Protein AF-A0A955LTC3-F1 (afdb_monomer)

Structure (mmCIF, N/CA/C/O backbone):
data_AF-A0A955LTC3-F1
#
_entry.id   AF-A0A955LTC3-F1
#
loop_
_atom_site.group_PDB
_atom_site.id
_atom_site.type_symbol
_atom_site.label_atom_id
_atom_site.label_alt_id
_atom_site.label_comp_id
_atom_site.label_asym_id
_atom_site.label_entity_id
_atom_site.label_seq_id
_atom_site.pdbx_PDB_ins_code
_atom_site.Cartn_x
_atom_site.Cartn_y
_atom_site.Cartn_z
_atom_site.occupancy
_atom_site.B_iso_or_equiv
_atom_site.auth_seq_id
_atom_site.auth_comp_id
_atom_site.auth_asym_id
_atom_site.auth_atom_id
_atom_site.pdbx_PDB_model_num
ATOM 1 N N . MET A 1 1 ? -21.523 -7.518 14.135 1.00 60.94 1 MET A N 1
ATOM 2 C CA . MET A 1 1 ? -20.153 -7.056 13.828 1.00 60.94 1 MET A CA 1
ATOM 3 C C . MET A 1 1 ? -20.149 -6.578 12.394 1.00 60.94 1 MET A C 1
ATOM 5 O O . MET A 1 1 ? -20.703 -7.280 11.555 1.00 60.94 1 MET A O 1
ATOM 9 N N . ASN A 1 2 ? -19.595 -5.398 12.124 1.00 77.00 2 ASN A N 1
ATOM 10 C CA . ASN A 1 2 ? -19.463 -4.919 10.750 1.00 77.00 2 ASN A CA 1
ATOM 11 C C . ASN A 1 2 ? -18.335 -5.693 10.062 1.00 77.00 2 ASN A C 1
ATOM 13 O O . ASN A 1 2 ? -17.244 -5.821 10.615 1.00 77.00 2 ASN A O 1
ATOM 17 N N . THR A 1 3 ? -18.599 -6.229 8.873 1.00 88.50 3 THR A N 1
ATOM 18 C CA . THR A 1 3 ? -17.583 -6.910 8.066 1.00 88.50 3 THR A CA 1
ATOM 19 C C . THR A 1 3 ? -16.500 -5.918 7.662 1.00 88.50 3 THR A C 1
ATOM 21 O O . THR A 1 3 ? -16.811 -4.886 7.070 1.00 88.50 3 THR A O 1
ATOM 24 N N . LYS A 1 4 ? -15.238 -6.243 7.958 1.00 89.94 4 LYS A N 1
ATOM 25 C CA . LYS A 1 4 ? -14.078 -5.464 7.514 1.00 89.94 4 LYS A CA 1
ATOM 26 C C . LYS A 1 4 ? -13.644 -5.910 6.123 1.00 89.94 4 LYS A C 1
ATOM 28 O O . LYS A 1 4 ? -13.603 -7.108 5.843 1.00 89.94 4 LYS A O 1
ATOM 33 N N . LYS A 1 5 ? -13.317 -4.954 5.258 1.00 94.44 5 LYS A N 1
ATOM 34 C CA . LYS A 1 5 ? -12.837 -5.192 3.894 1.00 94.44 5 LYS A CA 1
ATOM 35 C C . LYS A 1 5 ? -11.381 -4.767 3.774 1.00 94.44 5 LYS A C 1
ATOM 37 O O . LYS A 1 5 ? -11.050 -3.607 4.008 1.00 94.44 5 LYS A O 1
ATOM 42 N N . ILE A 1 6 ? -10.531 -5.695 3.359 1.00 95.44 6 ILE A N 1
ATOM 43 C CA . ILE A 1 6 ? -9.115 -5.438 3.093 1.00 95.44 6 ILE A CA 1
ATOM 44 C C . ILE A 1 6 ? -8.883 -5.635 1.599 1.00 95.44 6 ILE A C 1
ATOM 46 O O . ILE A 1 6 ? -9.311 -6.639 1.031 1.00 95.44 6 ILE A O 1
ATOM 50 N N . LEU A 1 7 ? -8.222 -4.670 0.968 1.00 96.75 7 LEU A N 1
ATOM 51 C CA . LEU A 1 7 ? -7.819 -4.727 -0.432 1.00 96.75 7 LEU A CA 1
ATOM 52 C C . LEU A 1 7 ? -6.298 -4.866 -0.518 1.00 96.75 7 LEU A C 1
ATOM 54 O O . LEU A 1 7 ? -5.573 -4.207 0.221 1.00 96.75 7 LEU A O 1
ATOM 58 N N . THR A 1 8 ? -5.818 -5.697 -1.438 1.00 97.44 8 THR A N 1
ATOM 59 C CA . THR A 1 8 ? -4.408 -5.731 -1.836 1.00 97.44 8 THR A CA 1
ATOM 60 C C . THR A 1 8 ? -4.304 -5.517 -3.340 1.00 97.44 8 THR A C 1
ATOM 62 O O . THR A 1 8 ? -5.122 -6.055 -4.089 1.00 97.44 8 THR A O 1
ATOM 65 N N . LEU A 1 9 ? -3.352 -4.696 -3.782 1.00 95.81 9 LEU A N 1
ATOM 66 C CA . LEU A 1 9 ? -3.153 -4.385 -5.193 1.00 95.81 9 LEU A CA 1
ATOM 67 C C . LEU A 1 9 ? -1.678 -4.115 -5.503 1.00 95.81 9 LEU A C 1
ATOM 69 O O . LEU A 1 9 ? -1.099 -3.141 -5.021 1.00 95.81 9 LEU A O 1
ATOM 73 N N . ASN A 1 10 ? -1.109 -4.913 -6.404 1.00 94.12 10 ASN A N 1
ATOM 74 C CA . ASN A 1 10 ? 0.134 -4.547 -7.068 1.00 94.12 10 ASN A CA 1
ATOM 75 C C . ASN A 1 10 ? -0.188 -3.502 -8.146 1.00 94.12 10 ASN A C 1
ATOM 77 O O . ASN A 1 10 ? -1.055 -3.708 -8.994 1.00 94.12 10 ASN A O 1
ATOM 81 N N . THR A 1 11 ? 0.485 -2.359 -8.068 1.00 92.12 11 THR A N 1
ATOM 82 C CA . THR A 1 11 ? 0.181 -1.159 -8.854 1.00 92.12 11 THR A CA 1
ATOM 83 C C . THR A 1 11 ? 0.884 -1.104 -10.207 1.00 92.12 11 THR A C 1
ATOM 85 O O . THR A 1 11 ? 0.583 -0.221 -11.018 1.00 92.12 11 THR A O 1
ATOM 88 N N . TRP A 1 12 ? 1.815 -2.033 -10.443 1.00 89.62 12 TRP A N 1
ATOM 89 C CA . TRP A 1 12 ? 2.716 -2.035 -11.591 1.00 89.62 12 TRP A CA 1
ATOM 90 C C . TRP A 1 12 ? 3.511 -0.720 -11.737 1.00 89.62 12 TRP A C 1
ATOM 92 O O . TRP A 1 12 ? 3.798 -0.244 -12.840 1.00 89.62 12 TRP A O 1
ATOM 102 N N . GLY A 1 13 ? 3.801 -0.081 -10.599 1.00 83.94 13 GLY A N 1
ATOM 103 C CA . GLY A 1 13 ? 4.567 1.154 -10.464 1.00 83.94 13 GLY A CA 1
ATOM 104 C C . GLY A 1 13 ? 4.169 2.285 -11.402 1.00 83.94 13 GLY A C 1
ATOM 105 O O . GLY A 1 13 ? 2.995 2.497 -11.709 1.00 83.94 13 GLY A O 1
ATOM 106 N N . ALA A 1 14 ? 5.178 3.036 -11.842 1.00 73.25 14 ALA A N 1
ATOM 107 C CA . ALA A 1 14 ? 5.044 4.084 -12.852 1.00 73.25 14 ALA A CA 1
ATOM 108 C C . ALA A 1 14 ? 5.305 3.556 -14.2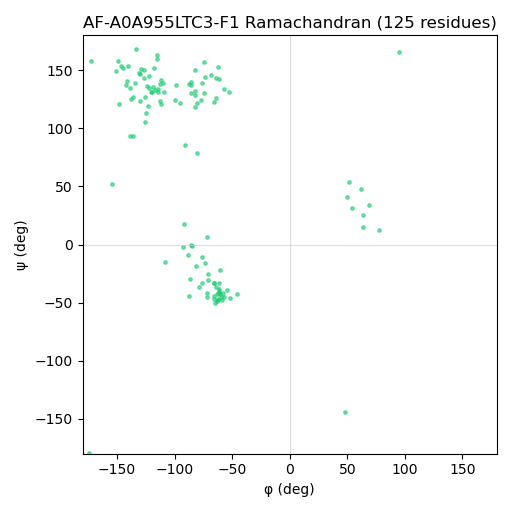79 1.00 73.25 14 ALA A C 1
ATOM 110 O O . ALA A 1 14 ? 5.589 4.333 -15.187 1.00 73.25 14 ALA A O 1
ATOM 111 N N . TYR A 1 15 ? 5.253 2.234 -14.483 1.00 70.00 15 TYR A N 1
ATOM 112 C CA . TYR A 1 15 ? 5.518 1.632 -15.785 1.00 70.00 15 TYR A CA 1
ATOM 113 C C . TYR A 1 15 ? 4.327 1.816 -16.740 1.00 70.00 15 TYR A C 1
ATOM 115 O O . TYR A 1 15 ? 3.162 1.641 -16.360 1.00 70.00 15 TYR A O 1
ATOM 123 N N . GLY A 1 16 ? 4.648 2.126 -18.000 1.00 65.12 16 GLY A N 1
ATOM 124 C CA . GLY A 1 16 ? 3.702 2.266 -19.109 1.00 65.12 16 GLY A CA 1
ATOM 125 C C . GLY A 1 16 ? 3.227 3.704 -19.374 1.00 65.12 16 GLY A C 1
ATOM 126 O O . GLY A 1 16 ? 3.442 4.595 -18.551 1.00 65.12 16 GLY A O 1
ATOM 127 N N . PRO A 1 17 ? 2.596 3.947 -20.538 1.00 62.69 17 PRO A N 1
ATOM 128 C CA . PRO A 1 17 ? 1.952 5.223 -20.825 1.00 62.69 17 PRO A CA 1
ATOM 129 C C . PRO A 1 17 ? 0.779 5.465 -19.856 1.00 62.69 17 PRO A C 1
ATOM 131 O O . PRO A 1 17 ? 0.083 4.532 -19.456 1.00 62.69 17 PRO A O 1
ATOM 134 N N . ASP A 1 18 ? 0.593 6.725 -19.463 1.00 80.19 18 ASP A N 1
ATOM 135 C CA . ASP A 1 18 ? -0.601 7.236 -18.774 1.00 80.19 18 ASP A CA 1
ATOM 136 C C . ASP A 1 18 ? -0.924 6.631 -17.391 1.00 80.19 18 ASP A C 1
ATOM 138 O O . ASP A 1 18 ? -2.075 6.335 -17.057 1.00 80.19 18 ASP A O 1
ATOM 142 N N . VAL A 1 19 ? 0.084 6.542 -16.512 1.00 84.31 19 VAL A N 1
ATOM 143 C CA . VAL A 1 19 ? -0.063 6.158 -15.086 1.00 84.31 19 VAL A CA 1
ATOM 144 C C . VAL A 1 19 ? -1.234 6.880 -14.405 1.00 84.31 19 VAL A C 1
ATOM 146 O O . VAL A 1 19 ? -2.010 6.259 -13.676 1.00 84.31 19 VAL A O 1
ATOM 149 N N . ARG A 1 20 ? -1.402 8.183 -14.667 1.00 83.25 20 ARG A N 1
ATOM 150 C CA . ARG A 1 20 ? -2.493 8.988 -14.096 1.00 83.25 20 ARG A CA 1
ATOM 151 C C . ARG A 1 20 ? -3.871 8.507 -14.543 1.00 83.25 20 ARG A C 1
ATOM 153 O O . ARG A 1 20 ? -4.767 8.414 -13.709 1.00 83.25 20 ARG A O 1
ATOM 160 N N . GLU A 1 21 ? -4.046 8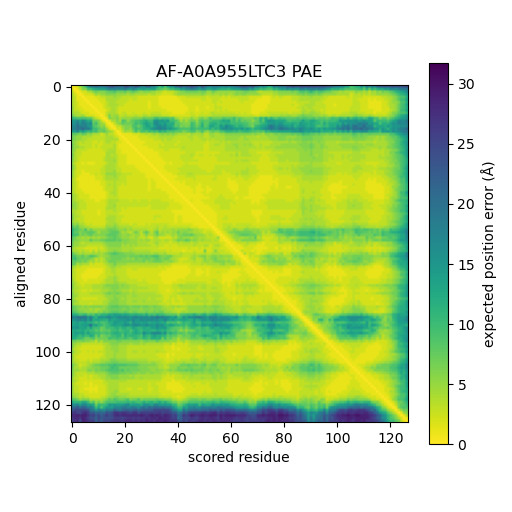.177 -15.819 1.00 87.00 21 GLU A N 1
ATOM 161 C CA . GLU A 1 21 ? -5.323 7.679 -16.335 1.00 87.00 21 GLU A CA 1
ATOM 162 C C . GLU A 1 21 ? -5.655 6.310 -15.730 1.00 87.00 21 GLU A C 1
ATOM 164 O O . GLU A 1 21 ? -6.746 6.124 -15.183 1.00 87.00 21 GLU A O 1
ATOM 169 N N . ARG A 1 22 ? -4.686 5.383 -15.713 1.00 88.69 22 ARG A N 1
ATOM 170 C CA . ARG A 1 22 ? -4.835 4.077 -15.047 1.00 88.69 22 ARG A CA 1
ATOM 171 C C . ARG A 1 22 ? -5.312 4.246 -13.605 1.00 88.69 22 ARG A C 1
ATOM 173 O O . ARG A 1 22 ? -6.264 3.590 -13.176 1.00 88.69 22 ARG A O 1
ATOM 180 N N . TRP A 1 23 ? -4.702 5.170 -12.871 1.00 88.50 23 TRP A N 1
ATOM 181 C CA . TRP A 1 23 ? -5.070 5.437 -11.485 1.00 88.50 23 TRP A CA 1
ATOM 182 C C . TRP A 1 23 ? -6.416 6.117 -11.297 1.00 88.50 23 TRP A C 1
ATOM 184 O O . TRP A 1 23 ? -7.097 5.834 -10.312 1.00 88.50 23 TRP A O 1
ATOM 194 N N . GLN A 1 24 ? -6.871 6.941 -12.237 1.00 86.88 24 GLN A N 1
ATOM 195 C CA . GLN A 1 24 ? -8.236 7.465 -12.200 1.00 86.88 24 GLN A CA 1
ATOM 196 C C . GLN A 1 24 ? -9.273 6.335 -12.286 1.00 86.88 24 GLN A C 1
ATOM 198 O O . GLN A 1 24 ? -10.267 6.362 -11.559 1.00 86.88 24 GLN A O 1
ATOM 203 N N . TYR A 1 25 ? -9.043 5.309 -13.110 1.00 88.94 25 TYR A N 1
ATOM 204 C CA . TYR A 1 25 ? -9.938 4.149 -13.172 1.00 88.94 25 TYR A CA 1
ATOM 205 C C . TYR A 1 25 ? -9.827 3.253 -11.934 1.00 88.94 25 TYR A C 1
ATOM 207 O O . TYR A 1 25 ? -10.852 2.853 -11.372 1.00 88.94 25 TYR A O 1
ATOM 215 N N . LEU A 1 26 ? -8.607 2.953 -11.480 1.00 91.19 26 LEU A N 1
ATOM 216 C CA . LEU A 1 26 ? -8.388 2.116 -10.297 1.00 91.19 26 LEU A CA 1
ATOM 217 C C . LEU A 1 26 ? -8.976 2.756 -9.036 1.00 91.19 26 LEU A C 1
ATOM 219 O O . LEU A 1 26 ? -9.720 2.099 -8.312 1.00 91.19 26 LEU A O 1
ATOM 223 N N . SER A 1 27 ? -8.724 4.045 -8.806 1.00 90.94 27 SER A N 1
ATOM 224 C CA . SER A 1 27 ? -9.219 4.763 -7.624 1.00 90.94 27 SER A CA 1
ATOM 225 C C . SER A 1 27 ? -10.745 4.803 -7.550 1.00 90.94 27 SER A C 1
ATOM 227 O O . SER A 1 27 ? -11.306 4.609 -6.472 1.00 90.94 27 SER A O 1
ATOM 229 N N . ARG A 1 28 ? -11.447 4.962 -8.683 1.00 90.81 28 ARG A N 1
ATOM 230 C CA . ARG A 1 28 ? -12.917 4.850 -8.738 1.00 90.81 28 ARG A CA 1
ATOM 231 C C . ARG A 1 28 ? -13.393 3.472 -8.283 1.00 90.81 28 ARG A C 1
ATOM 233 O O . ARG A 1 28 ? -14.314 3.378 -7.477 1.00 90.81 28 ARG A O 1
ATOM 240 N N . ASN A 1 29 ? -12.751 2.406 -8.760 1.00 92.00 29 ASN A N 1
ATOM 241 C CA . ASN A 1 29 ? -13.096 1.044 -8.358 1.00 92.00 29 ASN A CA 1
ATOM 242 C C . ASN A 1 29 ? -12.793 0.794 -6.875 1.00 92.00 29 ASN A C 1
ATOM 244 O O . ASN A 1 29 ? -13.646 0.264 -6.168 1.00 92.00 29 ASN A O 1
ATOM 248 N N . ILE A 1 30 ? -11.633 1.234 -6.381 1.00 93.81 30 ILE A N 1
ATOM 249 C CA . ILE A 1 30 ? -11.256 1.128 -4.964 1.00 93.81 30 ILE A CA 1
ATOM 250 C C . ILE A 1 30 ? -12.282 1.857 -4.087 1.00 93.81 30 ILE A C 1
ATOM 252 O O . ILE A 1 30 ? -12.804 1.269 -3.139 1.00 93.81 30 ILE A O 1
ATOM 256 N N . LYS A 1 31 ? -12.656 3.093 -4.442 1.00 91.44 31 LYS A N 1
ATOM 257 C CA . LYS A 1 31 ? -13.703 3.866 -3.753 1.00 91.44 31 LYS A CA 1
ATOM 258 C C . LYS A 1 31 ? -15.045 3.134 -3.724 1.00 91.44 31 LYS A C 1
ATOM 260 O O . LYS A 1 31 ? -15.658 3.047 -2.664 1.00 91.44 31 LYS A O 1
ATOM 265 N N . ASN A 1 32 ? -15.470 2.556 -4.849 1.00 91.94 32 ASN A N 1
ATOM 266 C CA . ASN A 1 32 ? -16.727 1.805 -4.938 1.00 91.94 32 ASN A CA 1
ATOM 267 C C . ASN A 1 32 ? -16.725 0.543 -4.062 1.00 91.94 32 ASN A C 1
ATOM 269 O O . ASN A 1 32 ? -17.744 0.206 -3.461 1.00 91.94 32 ASN A O 1
ATOM 273 N N . GLN A 1 33 ? -15.586 -0.148 -3.956 1.00 92.81 33 GLN A N 1
ATOM 274 C CA . GLN A 1 33 ? -15.446 -1.299 -3.056 1.00 92.81 33 GLN A CA 1
ATOM 275 C C . GLN A 1 33 ? -15.434 -0.885 -1.577 1.00 92.81 33 GLN A C 1
ATOM 277 O O . GLN A 1 33 ? -15.845 -1.667 -0.709 1.00 92.81 33 GLN A O 1
ATOM 282 N N . SER A 1 34 ? -15.026 0.359 -1.305 1.00 92.75 34 SER A N 1
ATOM 283 C CA . SER A 1 34 ? -14.975 0.987 0.014 1.00 92.75 34 SER A CA 1
ATOM 284 C C . SER A 1 34 ? -14.221 0.134 1.048 1.00 92.75 34 SER A C 1
ATOM 286 O O . SER A 1 34 ? -14.777 -0.164 2.110 1.00 92.75 34 SER A O 1
ATOM 288 N N . PRO A 1 35 ? -12.968 -0.286 0.772 1.00 95.06 35 PRO A N 1
ATOM 289 C CA . PRO A 1 35 ? -12.180 -1.043 1.739 1.00 95.06 35 PRO A CA 1
ATOM 290 C C . PRO A 1 35 ? -11.925 -0.219 3.009 1.00 95.06 35 PRO A C 1
ATOM 292 O O . PRO A 1 35 ? -11.907 1.012 2.973 1.00 95.06 35 PRO A O 1
ATOM 295 N N . ASP A 1 36 ? -11.747 -0.894 4.139 1.00 94.06 36 ASP A N 1
ATOM 296 C CA . ASP A 1 36 ? -11.302 -0.273 5.390 1.00 94.06 36 ASP A CA 1
ATOM 297 C C . ASP A 1 36 ? -9.787 -0.044 5.371 1.00 94.06 36 ASP A C 1
ATOM 299 O O . ASP A 1 36 ? -9.315 0.981 5.860 1.00 94.06 36 ASP A O 1
ATOM 303 N N . ILE A 1 37 ? -9.047 -0.977 4.759 1.00 95.06 37 ILE A N 1
ATOM 304 C CA . ILE A 1 37 ? -7.595 -0.926 4.552 1.00 95.06 37 ILE A CA 1
ATOM 305 C C . ILE A 1 37 ? -7.268 -1.328 3.116 1.00 95.06 37 ILE A C 1
ATOM 307 O O . ILE A 1 37 ? -7.821 -2.304 2.603 1.00 95.06 37 ILE A O 1
ATOM 311 N N . ALA A 1 38 ? -6.326 -0.623 2.494 1.00 96.88 38 ALA A N 1
ATOM 312 C CA . ALA A 1 38 ? -5.718 -1.034 1.236 1.00 96.88 38 ALA A CA 1
ATOM 313 C C . ALA A 1 38 ? -4.193 -1.163 1.372 1.00 96.88 38 ALA A C 1
ATOM 315 O O . ALA A 1 38 ? -3.522 -0.308 1.947 1.00 96.88 38 ALA A O 1
ATOM 316 N N . CY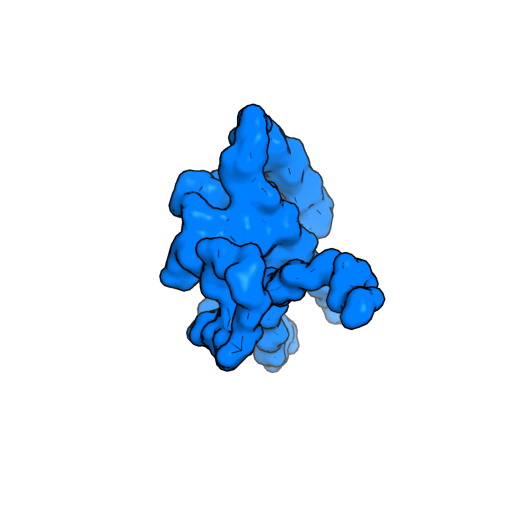S A 1 39 ? -3.662 -2.259 0.840 1.00 97.88 39 CYS A N 1
ATOM 317 C CA . CYS A 1 39 ? -2.245 -2.595 0.794 1.00 97.88 39 CYS A CA 1
ATOM 318 C C . CYS A 1 39 ? -1.775 -2.529 -0.658 1.00 97.88 39 CYS A C 1
ATOM 320 O O . CYS A 1 39 ? -2.297 -3.254 -1.504 1.00 97.88 39 CYS A O 1
ATOM 322 N N . PHE A 1 40 ? -0.797 -1.681 -0.952 1.00 96.69 40 PHE A N 1
ATOM 323 C CA . PHE A 1 40 ? -0.273 -1.513 -2.303 1.00 96.69 40 PHE A CA 1
ATOM 324 C C . PHE A 1 40 ? 1.159 -2.025 -2.416 1.00 96.69 40 PHE A C 1
ATOM 326 O O . PHE A 1 40 ? 1.961 -1.848 -1.494 1.00 96.69 40 PHE A O 1
ATOM 333 N N . GLN A 1 41 ? 1.469 -2.648 -3.551 1.00 96.00 41 GLN A N 1
ATOM 334 C CA . GLN A 1 41 ? 2.826 -3.034 -3.942 1.00 96.00 41 GLN A CA 1
ATOM 335 C C . GLN A 1 41 ? 3.267 -2.274 -5.199 1.00 96.00 41 GLN A C 1
ATOM 337 O O . GLN A 1 41 ? 2.435 -1.797 -5.971 1.00 96.00 41 GLN A O 1
ATOM 342 N N . GLU A 1 42 ? 4.578 -2.195 -5.415 1.00 93.75 42 GLU A N 1
ATOM 343 C CA . GLU A 1 42 ? 5.233 -1.443 -6.496 1.00 93.75 42 GLU A CA 1
ATOM 344 C C . GLU A 1 42 ? 5.030 0.082 -6.454 1.00 93.75 42 GLU A C 1
ATOM 346 O O . GLU A 1 42 ? 5.156 0.767 -7.462 1.00 93.75 42 GLU A O 1
ATOM 351 N N . VAL A 1 43 ? 4.774 0.654 -5.276 1.00 94.12 43 VAL A N 1
ATOM 352 C CA . VAL A 1 43 ? 4.711 2.112 -5.080 1.00 94.12 43 VAL A CA 1
ATOM 353 C C . VAL A 1 43 ? 6.131 2.674 -4.949 1.00 94.12 43 VAL A C 1
ATOM 355 O O . VAL A 1 43 ? 6.620 2.890 -3.848 1.00 94.12 43 VAL A O 1
ATOM 358 N N . PHE A 1 44 ? 6.830 2.835 -6.075 1.00 91.81 44 PHE A N 1
ATOM 359 C CA . PHE A 1 44 ? 8.251 3.223 -6.099 1.00 91.81 44 PHE A CA 1
ATOM 360 C C . PHE A 1 44 ? 8.505 4.737 -6.207 1.00 91.81 44 PHE A C 1
ATOM 362 O O . PHE A 1 44 ? 9.658 5.158 -6.215 1.00 91.81 44 PHE A O 1
ATOM 369 N N . THR A 1 45 ? 7.463 5.567 -6.314 1.00 90.75 45 THR A N 1
ATOM 370 C CA . THR A 1 45 ? 7.596 7.029 -6.436 1.00 90.75 45 THR A CA 1
ATOM 371 C C . THR A 1 45 ? 6.676 7.746 -5.453 1.00 90.75 45 THR A C 1
ATOM 373 O O . THR A 1 45 ? 5.588 7.265 -5.138 1.00 90.75 45 THR A O 1
ATOM 376 N N . GLU A 1 46 ? 7.107 8.910 -4.964 1.00 90.81 46 GLU A N 1
ATOM 377 C CA . GLU A 1 46 ? 6.264 9.789 -4.138 1.00 90.81 46 GLU A CA 1
ATOM 378 C C . GLU A 1 46 ? 5.023 10.268 -4.891 1.00 90.81 46 GLU A C 1
ATOM 380 O O . GLU A 1 46 ? 3.929 10.171 -4.354 1.00 90.81 46 GLU A O 1
ATOM 385 N N . GLU A 1 47 ? 5.156 10.640 -6.170 1.00 90.19 47 GLU A N 1
ATOM 386 C CA . GLU A 1 47 ? 4.013 11.051 -7.001 1.00 90.19 47 GLU A CA 1
ATOM 387 C C . GLU A 1 47 ? 2.900 9.992 -7.027 1.00 90.19 47 GLU A C 1
ATOM 389 O O . GLU A 1 47 ? 1.713 10.318 -6.995 1.00 90.19 47 GLU A O 1
ATOM 394 N N . LEU A 1 48 ? 3.272 8.709 -7.072 1.00 90.81 48 LEU A N 1
ATOM 395 C CA . LEU A 1 48 ? 2.306 7.622 -7.043 1.00 90.81 48 LEU A CA 1
ATOM 396 C C . LEU A 1 48 ? 1.672 7.458 -5.652 1.00 90.81 48 LEU A C 1
ATOM 398 O O . LEU A 1 48 ? 0.461 7.260 -5.554 1.00 90.81 48 LEU A O 1
ATOM 402 N N . ALA A 1 49 ? 2.460 7.559 -4.582 1.00 92.25 49 ALA A N 1
ATOM 403 C CA . ALA A 1 49 ? 1.943 7.513 -3.215 1.00 92.25 49 ALA A CA 1
ATOM 404 C C . ALA A 1 49 ? 0.958 8.667 -2.933 1.00 92.25 49 ALA A C 1
ATOM 406 O O . ALA A 1 49 ? -0.110 8.445 -2.349 1.00 92.25 49 ALA A O 1
ATOM 407 N N . ASP A 1 50 ? 1.272 9.873 -3.408 1.00 90.12 50 ASP A N 1
ATOM 408 C CA . ASP A 1 50 ? 0.411 11.053 -3.307 1.00 90.12 50 ASP A CA 1
ATOM 409 C C . ASP A 1 50 ? -0.888 10.835 -4.084 1.00 90.12 50 ASP A C 1
ATOM 411 O O . ASP A 1 50 ? -1.981 10.964 -3.527 1.00 90.12 50 ASP A O 1
ATOM 415 N N . LEU A 1 51 ? -0.787 10.373 -5.336 1.00 89.50 51 LEU A N 1
ATOM 416 C CA . LEU A 1 51 ? -1.949 10.072 -6.170 1.00 89.50 51 LEU A CA 1
ATOM 417 C C . LEU A 1 51 ? -2.870 9.028 -5.525 1.00 89.50 51 LEU A C 1
ATOM 419 O O . LEU A 1 51 ? -4.093 9.173 -5.566 1.00 89.50 51 LEU A O 1
ATOM 423 N N . ILE A 1 52 ? -2.318 7.978 -4.912 1.00 91.12 52 ILE A N 1
ATOM 424 C CA . ILE A 1 52 ? -3.092 6.966 -4.178 1.00 91.12 52 ILE A CA 1
ATOM 425 C C . ILE A 1 52 ? -3.829 7.602 -2.995 1.00 91.12 52 ILE A C 1
ATOM 427 O O . ILE A 1 52 ? -5.030 7.374 -2.820 1.00 91.12 52 ILE A O 1
ATOM 431 N N . THR A 1 53 ? -3.126 8.410 -2.201 1.00 88.25 53 THR A N 1
ATOM 432 C CA . THR A 1 53 ? -3.668 9.033 -0.986 1.00 88.25 53 THR A CA 1
ATOM 433 C C . THR A 1 53 ? -4.797 10.011 -1.321 1.00 88.25 53 THR A C 1
ATOM 435 O O . THR A 1 53 ? -5.906 9.878 -0.796 1.00 88.25 53 THR A O 1
ATOM 438 N N . GLU A 1 54 ? -4.561 10.925 -2.266 1.00 85.06 54 GLU A N 1
ATOM 439 C CA . GLU A 1 54 ? -5.548 11.901 -2.747 1.00 85.06 54 GLU A CA 1
ATOM 440 C C . GLU A 1 54 ? -6.781 11.219 -3.351 1.00 85.06 54 GLU A C 1
ATOM 442 O O . GLU A 1 54 ? -7.929 11.612 -3.120 1.00 85.06 54 GLU A O 1
ATOM 447 N N . SER A 1 55 ? -6.557 10.170 -4.145 1.00 82.00 55 SER A N 1
ATOM 448 C CA . SER A 1 55 ? -7.618 9.563 -4.941 1.00 82.00 55 SER A CA 1
ATOM 449 C C . SER A 1 55 ? -8.490 8.586 -4.166 1.00 82.00 55 SER A C 1
ATOM 451 O O . SER A 1 55 ? -9.601 8.322 -4.626 1.00 82.00 55 SER A O 1
ATOM 453 N N . CYS A 1 56 ? -8.056 8.073 -3.013 1.00 77.88 56 CYS A N 1
ATOM 454 C CA . CYS A 1 56 ? -8.797 7.047 -2.277 1.00 77.88 56 CYS A CA 1
ATOM 455 C C . CYS A 1 56 ? -9.453 7.540 -0.976 1.00 77.88 56 CYS A C 1
ATOM 457 O O . CYS A 1 56 ? -10.370 6.877 -0.496 1.00 77.88 56 CYS A O 1
ATOM 459 N N . GLY A 1 57 ? -9.075 8.716 -0.458 1.00 79.38 57 GLY A N 1
ATOM 460 C CA . GLY A 1 57 ? -9.753 9.343 0.687 1.00 79.38 57 GLY A CA 1
ATOM 461 C C . GLY A 1 57 ? -9.561 8.599 2.012 1.00 79.38 57 GLY A C 1
ATOM 462 O O . GLY A 1 57 ? -10.483 8.532 2.821 1.00 79.38 57 GLY A O 1
ATOM 463 N N . PHE A 1 58 ? -8.389 7.996 2.204 1.00 87.81 58 PHE A N 1
ATOM 464 C CA . PHE A 1 58 ? -8.010 7.355 3.461 1.00 87.81 58 PHE A CA 1
ATOM 465 C C . PHE A 1 58 ? -7.481 8.386 4.465 1.00 87.81 58 PHE A C 1
ATOM 467 O O . PHE A 1 58 ? -6.894 9.392 4.077 1.00 87.81 58 PHE A O 1
ATOM 474 N N . GLU A 1 59 ? -7.676 8.123 5.756 1.00 86.94 59 GLU A N 1
ATOM 475 C CA . GLU A 1 59 ? -7.272 9.028 6.841 1.00 86.94 59 GLU A CA 1
ATOM 476 C C . GLU A 1 59 ? -5.823 8.810 7.276 1.00 86.94 59 GLU A C 1
ATOM 478 O O . GLU A 1 59 ? -5.166 9.718 7.775 1.00 86.94 59 GLU A O 1
ATOM 483 N N . SER A 1 60 ? -5.327 7.582 7.135 1.00 90.94 60 SER A N 1
ATOM 484 C CA . SER A 1 60 ? -3.985 7.190 7.551 1.00 90.94 60 SER A CA 1
ATOM 485 C C . SER A 1 60 ? -3.230 6.536 6.408 1.00 90.94 60 SER A C 1
ATOM 487 O O . SER A 1 60 ? -3.798 5.776 5.622 1.00 90.94 60 SER A O 1
ATOM 489 N N . CYS A 1 61 ? -1.932 6.812 6.354 1.00 93.19 61 CYS A N 1
ATOM 490 C CA . CYS A 1 61 ? -1.009 6.294 5.359 1.00 93.19 61 CYS A CA 1
ATOM 491 C C . CYS A 1 61 ? 0.306 5.915 6.041 1.00 93.19 61 CYS A C 1
ATOM 493 O O . CYS A 1 61 ? 0.837 6.677 6.848 1.00 93.19 61 CYS A O 1
ATOM 495 N N . PHE A 1 62 ? 0.833 4.743 5.699 1.00 94.88 62 PHE A N 1
ATOM 496 C CA . PHE A 1 62 ? 2.191 4.343 6.017 1.00 94.88 62 PHE A CA 1
ATOM 497 C C . PHE A 1 62 ? 2.924 3.939 4.740 1.00 94.88 62 PHE A C 1
ATOM 499 O O . PHE A 1 62 ? 2.605 2.933 4.101 1.00 94.88 62 PHE A O 1
ATOM 506 N N . TYR A 1 63 ? 3.918 4.752 4.395 1.00 94.00 63 TYR A N 1
ATOM 507 C CA . TYR A 1 63 ? 4.799 4.601 3.246 1.00 94.00 63 TYR A CA 1
ATOM 508 C C . TYR A 1 63 ? 6.233 4.890 3.719 1.00 94.00 63 TYR A C 1
ATOM 510 O O . TYR A 1 63 ? 6.617 6.053 3.831 1.00 94.00 63 TYR A O 1
ATOM 518 N N . PRO A 1 64 ? 7.011 3.866 4.115 1.00 88.81 64 PRO A N 1
ATOM 519 C CA . PRO A 1 64 ? 8.249 4.086 4.862 1.00 88.81 64 PRO A CA 1
ATOM 520 C C . PRO A 1 64 ? 9.391 4.584 3.981 1.00 88.81 64 PRO A C 1
ATOM 522 O O . PRO A 1 64 ? 10.275 5.283 4.467 1.00 88.81 64 PRO A O 1
ATOM 525 N N . ASN A 1 65 ? 9.426 4.155 2.718 1.00 85.88 65 ASN A N 1
ATOM 526 C CA . ASN A 1 65 ? 10.390 4.580 1.713 1.00 85.88 65 ASN A CA 1
ATOM 527 C C . ASN A 1 65 ? 10.021 4.015 0.332 1.00 85.88 65 ASN A C 1
ATOM 529 O O . ASN A 1 65 ? 9.403 2.952 0.220 1.00 85.88 65 ASN A O 1
ATOM 533 N N . GLN A 1 66 ? 10.525 4.691 -0.701 1.00 85.88 66 GLN A N 1
ATOM 534 C CA . GLN A 1 66 ? 10.368 4.319 -2.108 1.00 85.88 66 GLN A CA 1
ATOM 535 C C . GLN A 1 66 ? 10.978 2.948 -2.449 1.00 85.88 66 GLN A C 1
ATOM 537 O O . GLN A 1 66 ? 10.437 2.236 -3.286 1.00 85.88 66 GLN A O 1
ATOM 542 N N . LYS A 1 67 ? 12.076 2.538 -1.793 1.00 84.62 67 LYS A N 1
ATOM 543 C CA . LYS A 1 67 ? 12.802 1.294 -2.125 1.00 84.62 67 LYS A CA 1
ATOM 544 C C . LYS A 1 67 ? 11.987 0.032 -1.859 1.00 84.62 67 LYS A C 1
ATOM 546 O O . LYS A 1 67 ? 12.114 -0.935 -2.600 1.00 84.62 67 LYS A O 1
ATOM 551 N N . SER A 1 68 ? 11.145 0.061 -0.827 1.00 87.19 68 SER A N 1
ATOM 552 C CA . SER A 1 68 ? 10.264 -1.055 -0.481 1.00 87.19 68 SER A CA 1
ATOM 553 C C . SER A 1 68 ? 9.206 -1.319 -1.557 1.00 87.19 68 SER A C 1
ATOM 555 O O . SER A 1 68 ? 8.784 -2.456 -1.755 1.00 87.19 68 SER A O 1
ATOM 557 N N . GLY A 1 69 ? 8.739 -0.265 -2.235 1.00 93.19 69 GLY A N 1
ATOM 558 C CA . GLY A 1 69 ? 7.561 -0.331 -3.092 1.00 93.19 69 GLY A CA 1
ATOM 559 C C . GLY A 1 69 ? 6.263 -0.655 -2.341 1.00 93.19 69 GLY A C 1
ATOM 560 O O . GLY A 1 69 ? 5.297 -1.061 -2.981 1.00 93.19 69 GLY A O 1
ATOM 561 N N . LEU A 1 70 ? 6.221 -0.550 -1.009 1.00 96.44 70 LEU A N 1
ATOM 562 C CA . LEU A 1 70 ? 5.080 -0.969 -0.192 1.00 96.44 70 LEU A CA 1
ATOM 563 C C . LEU A 1 70 ? 4.399 0.221 0.469 1.00 96.44 70 LEU A C 1
ATOM 565 O O . LEU A 1 70 ? 5.052 1.089 1.040 1.00 96.44 70 LEU A O 1
ATOM 569 N N . MET A 1 71 ? 3.071 0.201 0.470 1.00 96.94 71 MET A N 1
ATOM 570 C CA . MET A 1 71 ? 2.249 1.220 1.116 1.00 96.94 71 MET A CA 1
ATOM 571 C C . MET A 1 71 ? 1.032 0.569 1.778 1.00 96.94 71 MET A C 1
ATOM 573 O O . MET A 1 71 ? 0.444 -0.363 1.226 1.00 96.94 71 MET A O 1
ATOM 577 N N . ILE A 1 72 ? 0.651 1.042 2.963 1.00 97.50 72 ILE A N 1
ATOM 578 C CA . ILE A 1 72 ? -0.623 0.709 3.615 1.00 97.50 72 ILE A CA 1
ATOM 579 C C . ILE A 1 72 ? -1.394 2.006 3.831 1.00 97.50 72 ILE A C 1
ATOM 581 O O . ILE A 1 72 ? -0.856 2.967 4.372 1.00 97.50 72 ILE A O 1
ATOM 585 N N . VAL A 1 73 ? -2.667 2.019 3.454 1.00 95.88 73 VAL A N 1
ATOM 586 C CA . VAL A 1 73 ? -3.597 3.120 3.730 1.00 95.88 73 VAL A CA 1
ATOM 587 C C . VAL A 1 73 ? -4.849 2.599 4.419 1.00 95.88 73 VAL A C 1
ATOM 589 O O . VAL A 1 73 ? -5.246 1.449 4.221 1.00 95.88 73 VAL A O 1
ATOM 592 N N . SER A 1 74 ? -5.468 3.432 5.249 1.00 94.06 74 SER A N 1
ATOM 593 C CA . SER A 1 74 ? -6.579 3.019 6.104 1.00 94.06 74 SER A CA 1
ATOM 594 C C . SER A 1 74 ? -7.549 4.154 6.403 1.00 94.06 74 SER A C 1
ATOM 596 O O . SER A 1 74 ? -7.160 5.317 6.506 1.00 94.06 74 SER A O 1
ATOM 598 N N . LYS A 1 75 ? -8.824 3.801 6.592 1.00 91.75 75 LYS A N 1
ATOM 599 C CA . LYS A 1 75 ? -9.856 4.698 7.141 1.00 91.75 75 LYS A CA 1
ATOM 600 C C . LYS A 1 75 ? -9.743 4.880 8.655 1.00 91.75 75 LYS A C 1
ATOM 602 O O . LYS A 1 75 ? -10.471 5.675 9.221 1.00 91.75 75 LYS A O 1
ATOM 607 N N . SER A 1 76 ? -8.918 4.084 9.328 1.00 90.12 76 SER A N 1
ATOM 608 C CA . SER A 1 76 ? -8.715 4.143 10.777 1.00 90.12 76 SER A CA 1
ATOM 609 C C . SER A 1 76 ? -7.269 4.497 11.091 1.00 90.12 76 SER A C 1
ATOM 611 O O . SER A 1 76 ? -6.364 4.144 10.331 1.00 90.12 76 SER A O 1
ATOM 613 N N . SER A 1 77 ? -7.050 5.133 12.241 1.00 92.00 77 SER A N 1
ATOM 614 C CA . SER A 1 77 ? -5.713 5.476 12.720 1.00 92.00 77 SER A CA 1
ATOM 615 C C . SER A 1 77 ? -4.813 4.246 12.841 1.00 92.00 77 SER A C 1
ATOM 617 O O . SER A 1 77 ? -5.207 3.218 13.399 1.00 92.00 77 SER 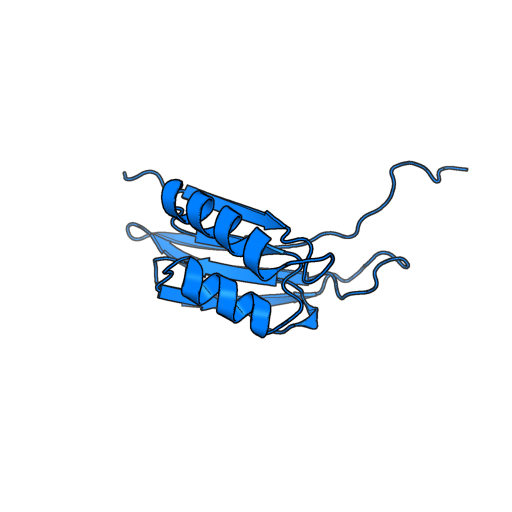A O 1
ATOM 619 N N . ILE A 1 78 ? -3.586 4.373 12.339 1.00 94.69 78 ILE A N 1
ATOM 620 C CA . ILE A 1 78 ? -2.528 3.379 12.523 1.00 94.69 78 ILE A CA 1
ATOM 621 C C . ILE A 1 78 ? -1.882 3.608 13.893 1.00 94.69 78 ILE A C 1
ATOM 623 O O . ILE A 1 78 ? -1.490 4.730 14.211 1.00 94.69 78 ILE A O 1
ATOM 627 N N . ARG A 1 79 ? -1.764 2.558 14.711 1.00 94.19 79 ARG A N 1
ATOM 628 C CA . ARG A 1 79 ? -1.169 2.647 16.058 1.00 94.19 79 ARG A CA 1
ATOM 629 C C . ARG A 1 79 ? 0.332 2.467 16.067 1.00 94.19 79 ARG A C 1
ATOM 631 O O . ARG A 1 79 ? 1.037 3.157 16.795 1.00 94.19 79 ARG A O 1
ATOM 638 N N . ASN A 1 80 ? 0.786 1.482 15.314 1.00 95.88 80 ASN A N 1
ATOM 639 C CA . ASN A 1 80 ? 2.174 1.082 15.258 1.00 95.88 80 ASN A CA 1
ATOM 640 C C . ASN A 1 80 ? 2.491 0.633 13.842 1.00 95.88 80 ASN A C 1
ATOM 642 O O . ASN A 1 80 ? 1.613 0.170 13.112 1.00 95.88 80 ASN A O 1
ATOM 646 N N . THR A 1 81 ? 3.748 0.781 13.467 1.00 97.25 81 THR A N 1
ATOM 647 C CA . THR A 1 81 ? 4.222 0.540 12.114 1.00 97.25 81 THR A CA 1
ATOM 648 C C . THR A 1 81 ? 5.625 -0.005 12.143 1.00 97.25 81 THR A C 1
ATOM 650 O O . THR A 1 81 ? 6.426 0.357 13.005 1.00 97.25 81 THR A O 1
ATOM 653 N N . GLY A 1 82 ? 5.976 -0.755 11.114 1.00 96.31 82 GLY A N 1
ATOM 654 C CA . GLY A 1 82 ? 7.376 -0.983 10.827 1.00 96.31 82 GLY A CA 1
ATOM 655 C C . GLY A 1 82 ? 7.598 -1.743 9.540 1.00 96.31 82 GLY A C 1
ATOM 656 O O . GLY A 1 82 ? 6.675 -2.073 8.794 1.00 96.31 82 GLY A O 1
ATOM 657 N N . LEU A 1 83 ? 8.873 -1.966 9.276 1.00 95.44 83 LEU A N 1
ATOM 658 C CA . LEU A 1 83 ? 9.369 -2.527 8.039 1.00 95.44 83 LEU A CA 1
ATOM 659 C C . LEU A 1 83 ? 10.432 -3.559 8.389 1.00 95.44 83 LEU A C 1
ATOM 661 O O . LEU A 1 83 ? 11.383 -3.252 9.108 1.00 95.44 83 LEU A O 1
ATOM 665 N N . PHE A 1 84 ? 10.273 -4.769 7.871 1.00 91.56 84 PHE A N 1
ATOM 666 C CA . PHE A 1 84 ? 11.251 -5.836 8.030 1.00 91.56 84 PHE A CA 1
ATOM 667 C C . PHE A 1 84 ? 11.798 -6.223 6.662 1.00 91.56 84 PHE A C 1
ATOM 669 O O . PHE A 1 84 ? 11.028 -6.440 5.726 1.00 91.56 84 PHE A O 1
ATOM 676 N N . SER A 1 85 ? 13.115 -6.350 6.548 1.00 88.88 85 SER A N 1
ATOM 677 C CA . SER A 1 85 ? 13.748 -6.905 5.350 1.00 88.88 85 SER A CA 1
ATOM 678 C C . SER A 1 85 ? 13.806 -8.425 5.438 1.00 88.88 85 SER A C 1
ATOM 680 O O . SER A 1 85 ? 14.112 -8.978 6.497 1.00 88.88 85 SER A O 1
ATOM 682 N N . PHE A 1 86 ? 13.549 -9.114 4.326 1.00 86.31 86 PHE A N 1
ATOM 683 C CA . PHE A 1 86 ? 13.807 -10.549 4.262 1.00 86.31 86 PHE A CA 1
ATOM 684 C C . PHE A 1 86 ? 15.312 -10.814 4.173 1.00 86.31 86 PHE A C 1
ATOM 686 O O . PHE A 1 86 ? 16.053 -10.073 3.535 1.00 86.31 86 PHE A O 1
ATOM 693 N N . SER A 1 87 ? 15.769 -11.896 4.803 1.00 77.50 87 SER A N 1
ATOM 694 C CA . SER A 1 87 ? 17.186 -12.289 4.806 1.00 77.50 87 SER A CA 1
ATOM 695 C C . SER A 1 87 ? 17.669 -12.864 3.472 1.00 77.50 87 SER A C 1
ATOM 697 O O . SER A 1 87 ? 18.874 -12.982 3.259 1.00 77.50 87 SER A O 1
ATOM 699 N N . LYS A 1 88 ? 16.743 -13.246 2.587 1.00 70.38 88 LYS A N 1
ATOM 700 C CA . LYS A 1 88 ? 17.019 -13.773 1.250 1.00 70.38 88 LYS A CA 1
ATOM 701 C C . LYS A 1 88 ? 16.050 -13.165 0.246 1.00 70.38 88 LYS A C 1
ATOM 703 O O . LYS A 1 88 ? 14.838 -13.294 0.407 1.00 70.38 88 LYS A O 1
ATOM 708 N N . THR A 1 89 ? 16.603 -12.572 -0.799 1.00 72.19 89 THR A N 1
ATOM 709 C CA . THR A 1 89 ? 15.896 -12.146 -2.010 1.00 72.19 89 THR A CA 1
ATOM 710 C C . THR A 1 89 ? 16.420 -12.948 -3.199 1.00 72.19 89 THR A C 1
ATOM 712 O O . THR A 1 89 ? 17.454 -13.614 -3.102 1.00 72.19 89 THR A O 1
ATOM 715 N N . SER A 1 90 ? 15.681 -12.963 -4.305 1.00 74.62 90 SER A N 1
ATOM 716 C CA . SER A 1 90 ? 16.170 -13.561 -5.548 1.00 74.62 90 SER A CA 1
ATOM 717 C C . SER A 1 90 ? 17.315 -12.711 -6.097 1.00 74.62 90 SER A C 1
ATOM 719 O O . SER A 1 90 ? 17.265 -11.489 -5.999 1.00 74.62 90 SER A O 1
ATOM 721 N N . GLU A 1 91 ? 18.312 -13.330 -6.731 1.00 74.75 91 GLU A N 1
ATOM 722 C CA . GLU A 1 91 ? 19.373 -12.594 -7.444 1.00 74.75 91 GLU A CA 1
ATOM 723 C C . GLU A 1 91 ? 18.810 -11.727 -8.583 1.00 74.75 91 GLU A C 1
ATOM 725 O O . GLU A 1 91 ? 19.419 -10.738 -8.976 1.00 74.75 91 GLU A O 1
ATOM 730 N N . ASN A 1 92 ? 17.615 -12.068 -9.072 1.00 72.50 92 ASN A N 1
ATOM 731 C CA . ASN A 1 92 ? 16.911 -11.330 -10.119 1.00 72.50 92 ASN A CA 1
ATOM 732 C C . ASN A 1 92 ? 16.067 -10.159 -9.587 1.00 72.50 92 ASN A C 1
ATOM 734 O O . ASN A 1 92 ? 15.400 -9.487 -10.374 1.00 72.50 92 ASN A O 1
ATOM 738 N N . ASP A 1 93 ? 16.032 -9.926 -8.273 1.00 74.44 93 ASP A N 1
ATOM 739 C CA . ASP A 1 93 ? 15.290 -8.803 -7.707 1.00 74.44 93 ASP A CA 1
ATOM 740 C C . ASP A 1 93 ? 16.099 -7.504 -7.836 1.00 74.44 93 ASP A C 1
ATOM 742 O O . ASP A 1 93 ? 17.195 -7.373 -7.300 1.00 74.44 93 ASP A O 1
ATOM 746 N N . SER A 1 94 ? 15.526 -6.509 -8.513 1.00 72.19 94 SER A N 1
ATOM 747 C CA . SER A 1 94 ? 16.094 -5.158 -8.633 1.00 72.19 94 SER A CA 1
ATOM 748 C C . SER A 1 94 ? 15.747 -4.235 -7.455 1.00 72.19 94 SER A C 1
ATOM 750 O O . SER A 1 94 ? 16.165 -3.077 -7.439 1.00 72.19 94 SER A O 1
ATOM 752 N N . VAL A 1 95 ? 14.965 -4.727 -6.488 1.00 75.94 95 VAL A N 1
ATOM 753 C CA . VAL A 1 95 ? 14.446 -3.973 -5.338 1.00 75.94 95 VAL A CA 1
ATOM 754 C C . VAL A 1 95 ? 14.476 -4.818 -4.067 1.00 75.94 95 VAL A C 1
ATOM 756 O O . VAL A 1 95 ? 14.372 -6.047 -4.120 1.00 75.94 95 VAL A O 1
ATOM 759 N N . ASP A 1 96 ? 14.569 -4.153 -2.915 1.00 79.62 96 ASP A N 1
ATOM 760 C CA . ASP A 1 96 ? 14.555 -4.820 -1.616 1.00 79.62 96 ASP A CA 1
ATOM 761 C C . ASP A 1 96 ? 13.190 -5.479 -1.379 1.00 79.62 96 ASP A C 1
ATOM 763 O O . ASP A 1 96 ? 12.148 -4.820 -1.360 1.00 79.62 96 ASP A O 1
ATOM 767 N N . ARG A 1 97 ? 13.177 -6.795 -1.149 1.00 87.56 97 ARG A N 1
ATOM 768 C CA . ARG A 1 97 ? 11.956 -7.492 -0.731 1.00 87.56 97 ARG A CA 1
ATOM 769 C C . ARG A 1 97 ? 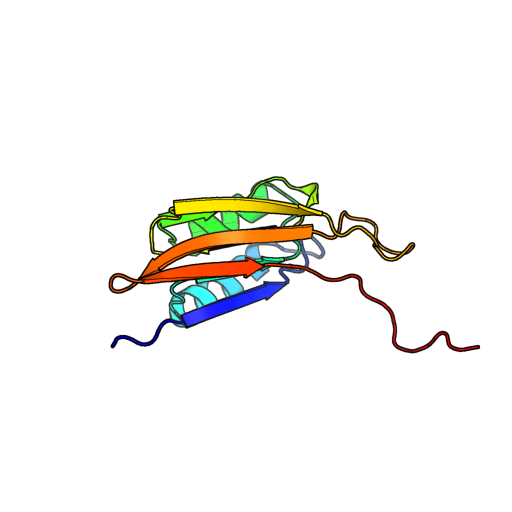11.792 -7.324 0.768 1.00 87.56 97 ARG A C 1
ATOM 771 O O . ARG A 1 97 ? 12.630 -7.754 1.566 1.00 87.56 97 ARG A O 1
ATOM 778 N N . GLN A 1 98 ? 10.693 -6.689 1.142 1.00 92.62 98 GLN A N 1
ATOM 779 C CA . GLN A 1 98 ? 10.405 -6.333 2.522 1.00 92.62 98 GLN A CA 1
ATOM 780 C C . GLN A 1 98 ? 8.966 -6.700 2.884 1.00 92.62 98 GLN A C 1
ATOM 782 O O . GLN A 1 98 ? 8.136 -7.044 2.037 1.00 92.62 98 GLN A O 1
ATOM 787 N N . CYS A 1 99 ? 8.676 -6.646 4.174 1.00 94.88 99 CYS A N 1
ATOM 788 C CA . CYS A 1 99 ? 7.345 -6.780 4.730 1.00 94.88 99 CYS A CA 1
ATOM 789 C C . CYS A 1 99 ? 7.047 -5.529 5.551 1.00 94.88 99 CYS A C 1
ATOM 791 O O . CYS A 1 99 ? 7.754 -5.214 6.510 1.00 94.88 99 CYS A O 1
ATOM 793 N N . LEU A 1 100 ? 6.014 -4.810 5.138 1.00 96.88 100 LEU A N 1
ATOM 794 C CA . LEU A 1 100 ? 5.451 -3.680 5.848 1.00 96.88 100 LEU A CA 1
ATOM 795 C C . LEU A 1 100 ? 4.403 -4.192 6.827 1.00 96.88 100 LEU A C 1
ATOM 797 O O . LEU A 1 100 ? 3.591 -5.034 6.451 1.00 96.88 100 LEU A O 1
ATOM 801 N N . PHE A 1 101 ? 4.363 -3.662 8.043 1.00 97.19 101 PHE A N 1
ATOM 802 C CA . PHE A 1 101 ? 3.261 -3.934 8.957 1.00 97.19 101 PHE A CA 1
ATOM 803 C C . PHE A 1 101 ? 2.664 -2.663 9.539 1.00 97.19 101 PHE A C 1
ATOM 805 O O . PHE A 1 101 ? 3.353 -1.656 9.712 1.00 97.19 101 PHE A O 1
ATOM 812 N N . ALA A 1 102 ? 1.378 -2.749 9.864 1.00 97.38 102 ALA A N 1
ATOM 813 C CA . ALA A 1 102 ? 0.644 -1.728 10.586 1.00 97.38 102 ALA A CA 1
ATOM 814 C C . ALA A 1 102 ? -0.347 -2.377 11.562 1.00 97.38 102 ALA A C 1
ATOM 816 O O . ALA A 1 102 ? -1.020 -3.357 11.225 1.00 97.38 102 ALA A O 1
ATOM 817 N N . GLU A 1 103 ? -0.426 -1.829 12.771 1.00 97.38 103 GLU A N 1
ATOM 818 C CA . GLU A 1 103 ? -1.382 -2.236 13.801 1.00 97.38 103 GLU A CA 1
ATOM 819 C C . GLU A 1 103 ? -2.582 -1.288 13.840 1.00 97.38 103 GLU A C 1
ATOM 821 O O . GLU A 1 103 ? -2.427 -0.064 13.796 1.00 97.38 103 GLU A O 1
ATOM 826 N N . PHE A 1 104 ? -3.777 -1.859 13.974 1.00 94.25 104 PHE A N 1
ATOM 827 C CA . PHE A 1 104 ? -5.054 -1.149 13.984 1.00 94.25 104 PHE A CA 1
ATOM 828 C C . PHE A 1 104 ? -5.904 -1.580 15.172 1.00 94.25 104 PHE A C 1
ATOM 830 O O . PHE A 1 104 ? -5.906 -2.755 15.537 1.00 94.25 104 PHE A O 1
ATOM 837 N N . ASP A 1 105 ? -6.690 -0.653 15.718 1.00 90.44 105 ASP A N 1
ATOM 838 C CA . ASP A 1 105 ? -7.776 -0.992 16.636 1.00 90.44 105 ASP A CA 1
ATOM 839 C C . ASP A 1 105 ? -9.092 -1.098 15.868 1.00 90.44 105 ASP A C 1
ATOM 841 O O . ASP A 1 105 ? -9.561 -0.1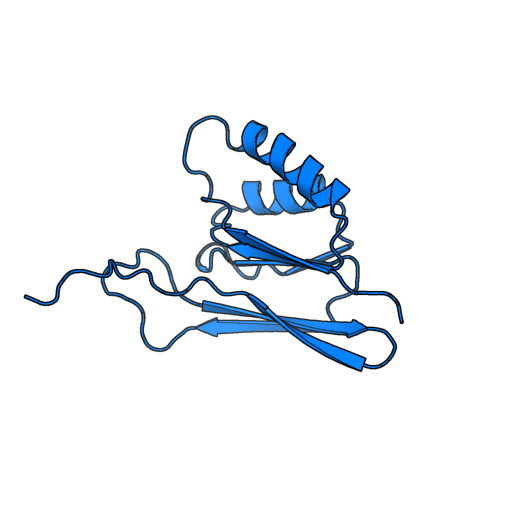24 15.278 1.00 90.44 105 ASP A O 1
ATOM 845 N N . TRP A 1 106 ? -9.736 -2.259 15.937 1.00 87.19 106 TRP A N 1
ATOM 846 C CA . TRP A 1 106 ? -11.087 -2.464 15.428 1.00 87.19 106 TRP A CA 1
ATOM 847 C C . TRP A 1 106 ? -11.955 -3.124 16.486 1.00 87.19 106 TRP A C 1
ATOM 849 O O . TRP A 1 106 ? -11.637 -4.203 16.980 1.00 87.19 106 TRP A O 1
ATOM 859 N N . ASP A 1 107 ? -13.073 -2.476 16.815 1.00 85.69 107 ASP A N 1
ATOM 860 C CA . ASP A 1 107 ? -14.084 -2.985 17.749 1.00 85.69 107 ASP A CA 1
ATOM 861 C C . ASP A 1 107 ? -13.475 -3.469 19.087 1.00 85.69 107 ASP A C 1
ATOM 863 O O . ASP A 1 107 ? -13.847 -4.511 19.627 1.00 85.69 107 ASP A O 1
ATOM 867 N N . GLY A 1 108 ? -12.494 -2.719 19.607 1.00 87.69 108 GLY A N 1
ATOM 868 C CA . GLY A 1 108 ? -11.806 -3.021 20.869 1.00 87.69 108 GLY A CA 1
ATOM 869 C C . GLY A 1 108 ? -10.748 -4.127 20.789 1.00 87.69 108 GLY A C 1
ATOM 870 O O . GLY A 1 108 ? -10.300 -4.610 21.827 1.00 87.69 108 GLY A O 1
ATOM 871 N N . ARG A 1 109 ? -10.350 -4.551 19.584 1.00 90.88 109 ARG A N 1
ATOM 872 C CA . ARG A 1 109 ? -9.291 -5.544 19.357 1.00 90.88 109 ARG A CA 1
ATOM 873 C C . ARG A 1 109 ? -8.181 -4.970 18.492 1.00 90.88 109 ARG A C 1
ATOM 875 O O . ARG A 1 109 ? -8.451 -4.231 17.549 1.00 90.88 109 ARG A O 1
ATOM 882 N N . THR A 1 110 ? -6.953 -5.382 18.778 1.00 93.12 110 THR A N 1
ATOM 883 C CA . THR A 1 110 ? -5.790 -5.052 17.953 1.00 93.12 110 THR A CA 1
ATOM 88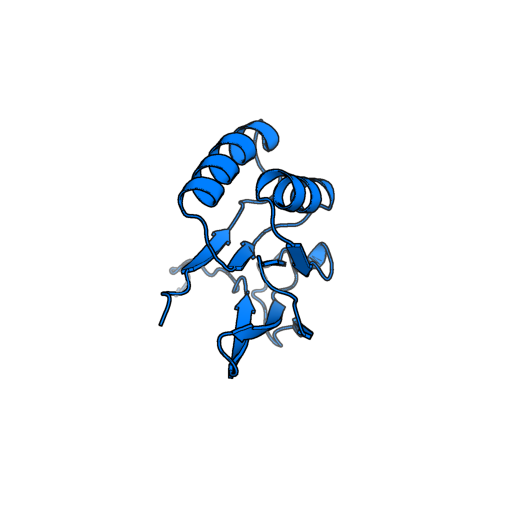4 C C . THR A 1 110 ? -5.650 -6.057 16.815 1.00 93.12 110 THR A C 1
ATOM 886 O O . THR A 1 110 ? -5.663 -7.269 17.038 1.00 93.12 110 THR A O 1
ATOM 889 N N . PHE A 1 111 ? -5.497 -5.548 15.599 1.00 93.75 111 PHE A N 1
ATOM 890 C CA . PHE A 1 111 ? -5.226 -6.323 14.395 1.00 93.75 111 PHE A CA 1
ATOM 891 C C . PHE A 1 111 ? -3.888 -5.902 13.804 1.00 93.75 111 PHE A C 1
ATOM 893 O O . PHE A 1 111 ? -3.613 -4.712 13.671 1.00 93.75 111 PHE A O 1
ATOM 900 N N . LEU A 1 112 ? -3.085 -6.887 13.410 1.00 95.75 112 LEU A N 1
ATOM 901 C CA . LEU A 1 112 ? -1.854 -6.683 12.658 1.00 95.75 112 LEU A CA 1
ATOM 902 C C . LEU A 1 112 ? -2.128 -6.969 11.181 1.00 95.75 112 LEU A C 1
ATOM 904 O O . LEU A 1 112 ? -2.572 -8.064 10.836 1.00 95.75 112 LEU A O 1
ATOM 908 N N . ILE A 1 113 ? -1.839 -6.002 10.316 1.00 96.56 113 ILE A N 1
ATOM 909 C CA . ILE A 1 113 ? -1.866 -6.179 8.863 1.00 96.56 113 ILE A CA 1
ATOM 910 C C . ILE A 1 113 ? -0.439 -6.153 8.351 1.00 96.56 113 ILE A C 1
ATOM 912 O O . ILE A 1 113 ? 0.318 -5.237 8.672 1.00 96.56 113 ILE A O 1
ATOM 916 N N . THR A 1 114 ? -0.093 -7.141 7.532 1.00 97.31 114 THR A N 1
ATOM 917 C CA . THR A 1 114 ? 1.189 -7.212 6.839 1.00 97.31 114 THR A CA 1
ATOM 918 C C . THR A 1 114 ? 0.982 -7.095 5.333 1.00 97.31 114 THR A C 1
ATOM 920 O O . THR A 1 114 ? 0.101 -7.727 4.752 1.00 97.31 114 THR A O 1
ATOM 923 N N . ASN A 1 115 ? 1.800 -6.265 4.697 1.00 97.88 115 ASN A N 1
ATOM 924 C CA . ASN A 1 115 ? 1.848 -6.074 3.257 1.00 97.88 115 ASN A CA 1
ATOM 925 C C . ASN A 1 115 ? 3.250 -6.437 2.771 1.00 97.88 115 ASN A C 1
ATOM 927 O O . ASN A 1 115 ? 4.245 -5.986 3.331 1.00 97.88 115 ASN A O 1
ATOM 931 N N . THR A 1 116 ? 3.346 -7.253 1.731 1.00 95.75 116 THR A N 1
ATOM 932 C CA . THR A 1 116 ? 4.629 -7.668 1.174 1.00 95.75 116 THR A CA 1
ATOM 933 C C . THR A 1 116 ? 4.509 -7.918 -0.321 1.00 95.75 116 THR A C 1
ATOM 935 O O . THR A 1 116 ? 3.425 -8.181 -0.840 1.00 95.75 116 THR A O 1
ATOM 938 N N . HIS A 1 117 ? 5.645 -7.854 -1.003 1.00 93.12 117 HIS A N 1
ATOM 939 C CA . HIS A 1 117 ? 5.811 -8.293 -2.376 1.00 93.12 117 HIS A CA 1
ATOM 940 C C . HIS A 1 117 ? 6.976 -9.279 -2.371 1.00 93.12 117 HIS A C 1
ATOM 942 O O . HIS A 1 117 ? 8.117 -8.870 -2.172 1.00 93.12 117 HIS A O 1
ATOM 948 N N . LEU A 1 118 ? 6.679 -10.573 -2.490 1.00 90.31 118 LEU A N 1
ATOM 949 C CA . LEU A 1 118 ? 7.690 -11.628 -2.433 1.00 90.31 118 LEU A CA 1
ATOM 950 C C . LEU A 1 118 ? 8.514 -11.671 -3.724 1.00 90.31 118 LEU A C 1
ATOM 952 O O . LEU A 1 118 ? 8.059 -11.224 -4.776 1.00 90.31 118 LEU A O 1
ATOM 956 N N . SER A 1 119 ? 9.722 -12.230 -3.639 1.00 85.75 119 SER A N 1
ATOM 957 C CA . SER A 1 119 ? 10.558 -12.492 -4.810 1.00 85.75 119 SER A CA 1
ATOM 958 C C . SER A 1 119 ? 9.794 -13.292 -5.856 1.00 85.75 119 SER A C 1
ATOM 960 O O . SER A 1 119 ? 9.216 -14.339 -5.554 1.00 85.75 119 SER A O 1
ATOM 962 N N . TRP A 1 120 ? 9.849 -12.828 -7.098 1.00 75.44 120 TRP A N 1
ATOM 963 C CA . TRP A 1 120 ? 9.336 -13.594 -8.218 1.00 75.44 120 TRP A CA 1
ATOM 964 C C . TRP A 1 120 ? 10.392 -14.609 -8.669 1.00 75.44 120 TRP A C 1
ATOM 966 O O . TRP A 1 120 ? 11.564 -14.273 -8.856 1.00 75.44 120 TRP A O 1
ATOM 976 N N . LYS A 1 121 ? 9.974 -15.862 -8.846 1.00 69.75 121 LYS A N 1
ATOM 977 C CA . LYS A 1 121 ? 10.733 -16.884 -9.569 1.00 69.75 121 LYS A CA 1
ATOM 978 C C . LYS A 1 121 ? 9.829 -17.446 -10.665 1.00 69.75 121 LYS A C 1
ATOM 980 O O . LYS A 1 121 ? 8.717 -17.867 -10.337 1.00 69.75 121 LYS A O 1
ATOM 985 N N . PRO A 1 122 ? 10.260 -17.468 -11.937 1.00 62.25 122 PRO A N 1
ATOM 986 C CA . PRO A 1 122 ? 9.556 -18.246 -12.942 1.00 62.25 122 PRO A CA 1
ATOM 987 C C . PRO A 1 122 ? 9.595 -19.718 -12.526 1.00 62.25 122 PRO A C 1
ATOM 989 O O . PRO A 1 122 ? 10.592 -20.189 -11.982 1.00 62.25 122 PRO A O 1
ATOM 992 N N . HIS A 1 123 ? 8.503 -20.440 -12.760 1.00 54.50 123 HIS A N 1
ATOM 993 C CA . HIS A 1 123 ? 8.345 -21.823 -12.305 1.00 54.50 123 HIS A CA 1
ATOM 994 C C . HIS A 1 123 ? 9.218 -22.839 -13.074 1.00 54.50 123 HIS A C 1
ATOM 996 O O . HIS A 1 123 ? 9.099 -24.036 -12.837 1.00 54.50 123 HIS A O 1
ATOM 1002 N N . GLU A 1 124 ? 10.105 -22.385 -13.964 1.00 54.97 124 GLU A N 1
ATOM 1003 C CA . GLU A 1 124 ? 10.932 -23.233 -14.822 1.00 54.97 124 GLU A CA 1
ATOM 1004 C C . GLU A 1 124 ? 12.364 -22.692 -14.916 1.00 54.97 124 GLU A C 1
ATOM 1006 O O . GLU A 1 124 ? 12.700 -21.855 -15.751 1.00 54.97 124 GLU A O 1
ATOM 1011 N N . SER A 1 125 ? 13.219 -23.203 -14.037 1.00 51.66 125 SER A N 1
ATOM 1012 C CA . SER A 1 125 ? 14.639 -23.421 -14.319 1.00 51.66 125 SER A CA 1
ATOM 1013 C C . SER A 1 125 ? 15.142 -24.553 -13.418 1.00 51.66 125 SER A C 1
ATOM 1015 O O . SER A 1 125 ? 16.093 -24.391 -12.657 1.00 51.66 125 SER A O 1
ATOM 1017 N N . GLU A 1 126 ? 14.434 -25.682 -13.440 1.00 46.88 126 GLU A N 1
ATOM 1018 C CA . GLU A 1 126 ? 15.020 -26.973 -13.083 1.00 46.88 126 GLU A CA 1
ATOM 1019 C C . GLU A 1 126 ? 15.549 -27.575 -14.389 1.00 46.88 126 GLU A C 1
ATOM 1021 O O . GLU A 1 126 ? 14.831 -28.260 -15.113 1.00 46.88 126 GLU A O 1
ATOM 1026 N N . THR A 1 127 ? 16.780 -27.205 -14.744 1.00 47.75 127 THR A N 1
ATOM 1027 C CA . THR A 1 127 ? 17.626 -28.012 -15.636 1.00 47.75 127 THR A CA 1
ATOM 1028 C C . THR A 1 127 ? 18.459 -28.957 -14.798 1.00 47.75 127 THR A C 1
ATOM 1030 O O . THR A 1 127 ? 19.046 -28.445 -13.814 1.00 47.75 127 THR A O 1
#

Solvent-accessible surface area (backbone atoms only — not comparable to full-atom values): 7608 Å² total; per-residue (Å²): 133,84,86,85,41,78,44,78,45,76,60,64,41,79,65,68,86,58,51,68,59,56,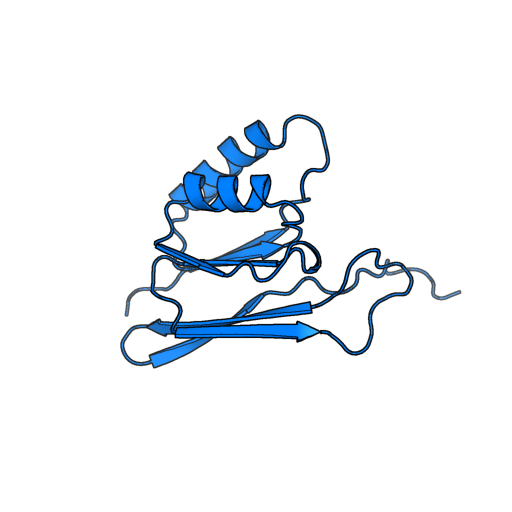45,56,56,49,28,53,50,49,49,72,69,56,51,46,32,40,30,37,28,41,44,56,43,68,72,55,51,50,51,52,48,71,56,53,72,50,77,26,75,49,66,91,48,47,66,54,10,42,36,41,37,18,68,53,70,69,76,45,74,52,78,45,72,57,96,73,69,46,92,85,52,95,56,59,43,35,38,39,39,41,29,34,78,54,97,92,39,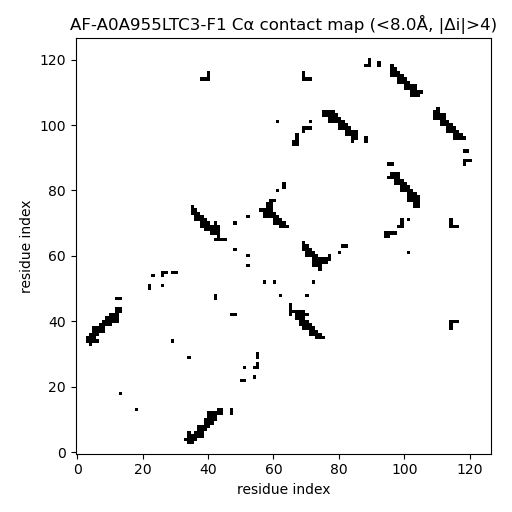82,45,81,48,76,43,71,56,79,71,83,70,77,96,75,83,87,124

Sequence (127 aa):
MNTKKILTLNTWGAYGPDVRERWQYLSRNIKNQSPDIACFQEVFTEELADLITESCGFESCFYPNQKSGLMIVSKSSIRNTGLFSFSKTSENDSVDRQCLFAEFDWDGRTFLITNTHLSWKPHESET

Mean predicted aligned error: 5.59 Å

Nearest PDB structures (foldseek):
  5j42-assembly1_A  TM=8.652E-01  e=3.990E-06  Mus musculus
  4fva-assembly1_A  TM=8.193E-01  e=1.014E-05  Caenorhabditis elegans
  4gew-assembly1_A-2  TM=8.232E-01  e=1.079E-05  Caenorhabditis elegans
  4gyz-assembly6_F  TM=8.519E-01  e=3.513E-05  Mus musculus
  4fva-assembly4_D  TM=8.249E-01  e=1.667E-05  Caenorhabditis elegans

Radius of gyration: 15.53 Å; Cα contacts (8 Å, |Δi|>4): 225; chains: 1; bounding box: 40×40×42 Å

Secondary structure (DSSP, 8-state):
-PPP-EEEEE--TT-STTHHHHHHHHHHHHHHH--SEEEEE---SHHHHHHHHHHHT-SEEE---GGG-EEEEESS-EEEEEEEE-S---TT-SS--EEEEEEEEETTEEEEEEEE-PPP--S----

Foldseek 3Di:
DDDAFEEEEELVAPDDPDSPVSLLVVLVVLQVVPHQKYKYAQPQDPVSVVSNCVSNVFPDKDDPHNQQRIIMTGNFDWDDWDKAFDPDADPPDPGTWIKIWTWGDDPNDIDIDIHTDHHDDDPDDPD

pLDDT: mean 86.99, std 11.11, range [46.88, 97.88]